Protein AF-W1XPR2-F1 (afdb_monomer_lite)

Radius of gyration: 13.99 Å; chains: 1; bounding box: 32×32×36 Å

InterPro domains:
  IPR005551 Apo-citrate lyase phosphoribosyl-dephospho-CoA transferase [PF03802] (4-126)
  IPR005551 Apo-citrate lyase phosphoribosyl-dephospho-CoA transferase [TIGR03124] (3-126)

Organism: NCBI:txid408170

Secondary structure (DSSP, 8-state):
-PPPHHHHHHHHHHHHHHHHHHHHH--S-EEEEEE---SS--SSHHHHHHHHHHHHHHHHHHHHHT-EEEEEEEEEETTEEEEEEEEES-HHHHHHHHHHHHHHSTTGGGEEEEEE-TTSPBPP--

Sequence (126 aa):
HAVSIPELLVSRDERQARQHAWLKRHPVPLVSFTVVAPGPIKDSEVTRRIFNHGVTALRALAAKQGWQIQEQAALVSASGPEGMLSIAAPARDLKLATIELEHNHPLGRLWDIDVLTPEGDILSRR

Foldseek 3Di:
DFFDPVQVVVQVVVVLVVLVVVLVVALAKKKKKAFQDPGRCQEDPVRVVLVVVVVVLLVVLCVVVVKDFPDKDWDQGSNGIIIMTRIHDDQVVSLVSLVVCLVPDPSSVRMDIWMAHSVGHTDDPD

Structure (mmCIF, N/CA/C/O backbone):
data_AF-W1XPR2-F1
#
_entry.id   AF-W1XPR2-F1
#
loop_
_atom_site.group_PDB
_atom_site.id
_atom_site.type_symbol
_atom_site.label_atom_id
_atom_site.label_alt_id
_atom_site.label_comp_id
_atom_site.label_asym_id
_atom_site.label_entity_id
_atom_site.label_seq_id
_atom_site.pdbx_PDB_ins_code
_atom_site.Cartn_x
_atom_site.Cartn_y
_atom_site.Cartn_z
_atom_site.occupancy
_atom_site.B_iso_or_equiv
_atom_site.auth_seq_id
_atom_site.auth_comp_id
_atom_site.auth_asym_id
_atom_site.auth_atom_id
_atom_site.pdbx_PDB_model_num
ATOM 1 N N . HIS A 1 1 ? 9.824 0.413 -19.770 1.00 75.38 1 HIS A N 1
ATOM 2 C CA . HIS A 1 1 ? 10.933 1.391 -19.799 1.00 75.38 1 HIS A CA 1
ATOM 3 C C . HIS A 1 1 ? 11.778 1.208 -18.543 1.00 75.38 1 HIS A C 1
ATOM 5 O O . HIS A 1 1 ? 11.231 0.772 -17.533 1.00 75.38 1 HIS A O 1
ATOM 11 N N . ALA A 1 2 ? 13.085 1.459 -18.623 1.00 83.06 2 ALA A N 1
ATOM 12 C CA . ALA A 1 2 ? 13.980 1.419 -17.471 1.00 83.06 2 ALA A CA 1
ATOM 13 C C . ALA A 1 2 ? 13.857 2.730 -16.689 1.00 83.06 2 ALA A C 1
ATOM 15 O O . ALA A 1 2 ? 14.157 3.782 -17.230 1.00 83.06 2 ALA A O 1
ATOM 16 N N . VAL A 1 3 ? 13.402 2.674 -15.442 1.00 84.38 3 VAL A N 1
ATOM 17 C CA . VAL A 1 3 ? 13.111 3.880 -14.659 1.00 84.38 3 VAL A CA 1
ATOM 18 C C . VAL A 1 3 ? 14.392 4.462 -14.067 1.00 84.38 3 VAL A C 1
ATOM 20 O O . VAL A 1 3 ? 15.193 3.742 -13.465 1.00 84.38 3 VAL A O 1
ATOM 23 N N . SER A 1 4 ? 14.576 5.769 -14.226 1.00 89.56 4 SER A N 1
ATOM 24 C CA . SER A 1 4 ? 15.695 6.517 -13.658 1.00 89.56 4 SER A CA 1
ATOM 25 C C . SER A 1 4 ? 15.482 6.845 -12.174 1.00 89.56 4 SER A C 1
ATOM 27 O O . SER A 1 4 ? 14.366 6.839 -11.653 1.00 89.56 4 SER A O 1
ATOM 29 N N . ILE A 1 5 ? 16.568 7.165 -11.464 1.00 89.50 5 ILE A N 1
ATOM 30 C CA . ILE A 1 5 ? 16.493 7.559 -10.048 1.00 89.50 5 ILE A CA 1
ATOM 31 C C . ILE A 1 5 ? 15.636 8.824 -9.834 1.00 89.50 5 ILE A C 1
ATOM 33 O O . ILE A 1 5 ? 14.800 8.795 -8.931 1.00 89.50 5 ILE A O 1
ATOM 37 N N . PRO A 1 6 ? 15.762 9.902 -10.639 1.00 92.69 6 PRO A N 1
ATOM 38 C CA . PRO A 1 6 ? 14.910 11.082 -10.483 1.00 92.69 6 PRO A CA 1
ATOM 39 C C . PRO A 1 6 ? 13.415 10.781 -10.635 1.00 92.69 6 PRO A C 1
ATOM 41 O O . PRO A 1 6 ? 12.618 11.254 -9.831 1.00 92.69 6 PRO A O 1
ATOM 44 N N . GLU A 1 7 ? 13.030 9.941 -11.603 1.00 89.75 7 GLU A N 1
ATOM 45 C CA . GLU A 1 7 ? 11.629 9.532 -11.786 1.00 89.75 7 GLU A CA 1
ATOM 46 C C . GLU A 1 7 ? 11.088 8.777 -10.561 1.00 89.75 7 GLU A C 1
ATOM 48 O O . GLU A 1 7 ? 9.944 8.984 -10.154 1.00 89.75 7 GLU A O 1
ATOM 53 N N . LEU A 1 8 ? 11.913 7.933 -9.929 1.00 90.38 8 LEU A N 1
ATOM 54 C CA . LEU A 1 8 ? 11.530 7.238 -8.697 1.00 90.38 8 LEU A CA 1
ATOM 55 C C . LEU A 1 8 ? 11.332 8.194 -7.518 1.00 90.38 8 LEU A C 1
ATOM 57 O O . LEU A 1 8 ? 10.443 7.955 -6.702 1.00 90.38 8 LEU A O 1
ATOM 61 N N . LEU A 1 9 ? 12.147 9.246 -7.407 1.00 92.38 9 LEU A N 1
ATOM 62 C CA . LEU A 1 9 ? 12.009 10.245 -6.344 1.00 92.38 9 LEU A CA 1
ATOM 63 C C . LEU A 1 9 ? 10.723 11.055 -6.522 1.00 92.38 9 LEU A C 1
ATOM 65 O O . LEU A 1 9 ? 9.914 11.098 -5.601 1.00 92.38 9 LEU A O 1
ATOM 69 N N . VAL A 1 10 ? 10.469 11.565 -7.732 1.00 94.25 10 VAL A N 1
ATOM 70 C CA . VAL A 1 10 ? 9.223 12.286 -8.048 1.00 94.25 10 VAL A CA 1
ATOM 71 C C . VAL A 1 10 ? 7.999 11.417 -7.753 1.00 94.25 10 VAL A C 1
ATOM 73 O O . VAL A 1 10 ? 7.071 11.852 -7.079 1.00 94.25 10 VAL A O 1
ATOM 76 N N . SER A 1 11 ? 8.019 10.149 -8.167 1.00 93.50 11 SER A N 1
ATOM 77 C CA . SER A 1 11 ? 6.921 9.215 -7.896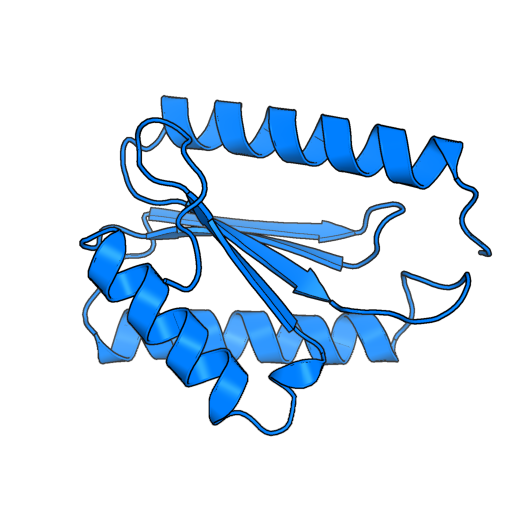 1.00 93.50 11 SER A CA 1
ATOM 78 C C . SER A 1 11 ? 6.662 8.992 -6.401 1.00 93.50 11 SER A C 1
ATOM 80 O O . SER A 1 11 ? 5.516 8.746 -6.015 1.00 93.50 11 SER A O 1
ATOM 82 N N . ARG A 1 12 ? 7.700 9.039 -5.557 1.00 94.06 12 ARG A N 1
ATOM 83 C CA . ARG A 1 12 ? 7.562 8.925 -4.097 1.00 94.06 12 ARG A CA 1
ATOM 84 C C . ARG A 1 12 ? 6.958 10.190 -3.499 1.00 94.06 12 ARG A C 1
ATOM 86 O O . ARG A 1 12 ? 6.039 10.070 -2.692 1.00 94.06 12 ARG A O 1
ATOM 93 N N . ASP A 1 13 ? 7.404 11.359 -3.943 1.00 96.12 13 ASP A N 1
ATOM 94 C CA . ASP A 1 13 ? 6.876 12.650 -3.490 1.00 96.12 13 ASP A CA 1
ATOM 95 C C . ASP A 1 13 ? 5.393 12.797 -3.860 1.00 96.12 13 ASP A C 1
ATOM 97 O O . ASP A 1 13 ? 4.560 13.169 -3.031 1.00 96.12 13 ASP A O 1
ATOM 101 N N . GLU A 1 14 ? 5.021 12.410 -5.083 1.00 96.56 14 GLU A N 1
ATOM 102 C CA . GLU A 1 14 ? 3.624 12.388 -5.514 1.00 96.56 14 GLU A CA 1
ATOM 103 C C . GLU A 1 14 ? 2.779 11.412 -4.685 1.00 96.56 14 GLU A C 1
ATOM 105 O O . GLU A 1 14 ? 1.634 11.718 -4.341 1.00 96.56 14 GLU A O 1
ATOM 110 N N . ARG A 1 15 ? 3.323 10.233 -4.343 1.00 96.62 15 ARG A N 1
ATOM 111 C CA . ARG A 1 15 ? 2.639 9.283 -3.456 1.00 96.62 15 ARG A CA 1
ATOM 112 C C . ARG A 1 15 ? 2.432 9.885 -2.071 1.00 96.62 15 ARG A C 1
ATOM 114 O O . ARG A 1 15 ? 1.316 9.818 -1.562 1.00 96.62 15 ARG A O 1
ATOM 121 N N . GLN A 1 16 ? 3.451 10.518 -1.497 1.00 96.31 16 GLN A N 1
ATOM 122 C CA . GLN A 1 16 ? 3.336 11.201 -0.212 1.00 96.31 16 GLN A CA 1
ATOM 123 C C . GLN A 1 16 ? 2.264 12.301 -0.259 1.00 96.31 16 GLN A C 1
ATOM 125 O O . GLN A 1 16 ? 1.424 12.381 0.638 1.00 96.31 16 GLN A O 1
ATOM 130 N N . ALA A 1 17 ? 2.229 13.116 -1.316 1.00 96.88 17 ALA A N 1
ATOM 131 C CA . ALA A 1 17 ? 1.212 14.154 -1.484 1.00 96.88 17 ALA A CA 1
ATOM 132 C C . ALA A 1 17 ? -0.211 13.568 -1.555 1.00 96.88 17 ALA A C 1
ATOM 134 O O . ALA A 1 17 ? -1.130 14.077 -0.906 1.00 96.88 17 ALA A O 1
ATOM 135 N N . ARG A 1 18 ? -0.392 12.459 -2.286 1.00 96.94 18 ARG A N 1
ATOM 136 C CA . ARG A 1 18 ? -1.671 11.733 -2.348 1.00 96.94 18 ARG A CA 1
ATOM 137 C C . ARG A 1 18 ? -2.088 11.182 -0.984 1.00 96.94 18 ARG A C 1
ATOM 139 O O . ARG A 1 18 ? -3.248 11.350 -0.611 1.00 96.94 18 ARG A O 1
ATOM 146 N N . GLN A 1 19 ? -1.162 10.585 -0.232 1.00 97.50 19 GLN A N 1
ATOM 147 C CA . GLN A 1 19 ? -1.424 10.084 1.123 1.00 97.50 19 GLN A CA 1
ATOM 148 C C . GLN A 1 19 ? -1.927 11.209 2.041 1.00 97.50 19 GLN A C 1
ATOM 150 O O . GLN A 1 19 ? -2.969 11.065 2.676 1.00 97.50 19 GLN A O 1
ATOM 155 N N . HIS A 1 20 ? -1.263 12.371 2.034 1.00 96.88 20 HIS A N 1
ATOM 156 C CA . HIS A 1 20 ? -1.686 13.536 2.823 1.00 96.88 20 HIS A CA 1
ATOM 157 C C . HIS A 1 20 ? -3.078 14.041 2.424 1.00 96.88 20 HIS A C 1
ATOM 159 O O . HIS A 1 20 ? -3.886 14.386 3.285 1.00 96.88 20 HIS A O 1
ATOM 165 N N . ALA A 1 21 ? -3.380 14.089 1.123 1.00 97.44 21 ALA A N 1
ATOM 166 C CA . ALA A 1 21 ? -4.699 14.498 0.646 1.00 97.44 21 ALA A CA 1
ATOM 167 C C . ALA A 1 21 ? -5.804 13.530 1.105 1.00 97.44 21 ALA A C 1
ATOM 169 O O . ALA A 1 21 ? -6.903 13.961 1.455 1.00 97.44 21 ALA A O 1
ATOM 170 N N . TRP A 1 22 ? -5.514 12.229 1.130 1.00 97.94 22 TRP A N 1
ATOM 171 C CA . TRP A 1 22 ? -6.455 11.206 1.580 1.00 97.94 22 TRP A CA 1
ATOM 172 C C . TRP A 1 22 ? -6.697 11.261 3.083 1.00 97.94 22 TRP A C 1
ATOM 174 O O . TRP A 1 22 ? -7.855 11.268 3.482 1.00 97.94 22 TRP A O 1
ATOM 184 N N . LEU A 1 23 ? -5.645 11.395 3.891 1.00 97.06 23 LEU A N 1
ATOM 185 C CA . LEU A 1 23 ? -5.754 11.508 5.350 1.00 97.06 23 LEU A CA 1
ATOM 186 C C . LEU A 1 23 ? -6.546 12.750 5.788 1.00 97.06 23 LEU A C 1
ATOM 188 O O . LEU A 1 23 ? -7.332 12.689 6.727 1.00 97.06 23 LEU A O 1
ATOM 192 N N . LYS A 1 24 ? -6.417 13.873 5.065 1.00 96.12 24 LYS A N 1
ATOM 193 C CA . LYS A 1 24 ? -7.242 15.071 5.317 1.00 96.12 24 LYS A CA 1
ATOM 194 C C . LYS A 1 24 ? -8.724 14.857 5.015 1.00 96.12 24 LYS A C 1
ATOM 196 O O . LYS A 1 24 ? -9.574 15.484 5.639 1.00 96.12 24 LYS A O 1
ATOM 201 N N . ARG A 1 25 ? -9.029 14.033 4.013 1.00 96.44 25 ARG A N 1
ATOM 202 C CA . ARG A 1 25 ? -10.397 13.769 3.553 1.00 96.44 25 ARG A CA 1
ATOM 203 C C . ARG A 1 25 ? -11.078 12.669 4.366 1.00 96.44 25 ARG A C 1
ATOM 205 O O . ARG A 1 25 ? -12.280 12.752 4.588 1.00 96.44 25 ARG A O 1
ATOM 212 N N . HIS A 1 26 ? -10.304 11.682 4.812 1.00 94.75 26 HIS A N 1
ATOM 213 C CA . HIS A 1 26 ? -10.749 10.523 5.578 1.00 94.75 26 HIS A CA 1
ATOM 214 C C . HIS A 1 26 ? -9.873 10.373 6.826 1.00 94.75 26 HIS A C 1
ATOM 216 O O . HIS A 1 26 ? -8.749 9.883 6.703 1.00 94.75 26 HIS A O 1
ATOM 222 N N . PRO A 1 27 ? -10.357 10.750 8.024 1.00 93.25 27 PRO A N 1
ATOM 223 C CA . PRO A 1 27 ? -9.595 10.654 9.270 1.00 93.25 27 PRO A CA 1
ATOM 224 C C . PRO A 1 27 ? -9.577 9.210 9.808 1.00 93.25 27 PRO A C 1
ATOM 226 O O . PRO A 1 27 ? -9.963 8.935 10.942 1.00 93.25 27 PRO A O 1
ATOM 229 N N . VAL A 1 28 ? -9.168 8.265 8.963 1.00 97.94 28 VAL A N 1
ATOM 230 C CA . VAL A 1 28 ? -8.991 6.841 9.272 1.00 97.94 28 VAL A CA 1
ATOM 231 C C . VAL A 1 28 ? -7.618 6.385 8.780 1.00 97.94 28 VAL A C 1
ATOM 233 O O . VAL A 1 28 ? -7.027 7.053 7.928 1.00 97.94 28 VAL A O 1
ATOM 236 N N . PRO A 1 29 ? -7.097 5.248 9.270 1.00 98.31 29 PRO A N 1
ATOM 237 C CA . PRO A 1 29 ? -5.832 4.720 8.788 1.00 98.31 29 PRO A CA 1
ATOM 238 C C . PRO A 1 29 ? -5.804 4.513 7.273 1.00 98.31 29 PRO A C 1
ATOM 240 O O . PRO A 1 29 ? -6.792 4.103 6.650 1.00 98.31 29 PRO A O 1
ATOM 243 N N . LEU A 1 30 ? -4.633 4.759 6.696 1.00 98.62 30 LEU A N 1
ATOM 244 C CA . LEU A 1 30 ? -4.388 4.628 5.268 1.00 98.62 30 LEU A CA 1
ATOM 245 C C . LEU A 1 30 ? -3.415 3.481 5.015 1.00 98.62 30 LEU A C 1
ATOM 247 O O . LEU A 1 30 ? -2.272 3.518 5.465 1.00 98.62 30 LEU A O 1
ATOM 251 N N . VAL A 1 31 ? -3.846 2.484 4.249 1.00 98.62 31 VAL A N 1
ATOM 252 C CA . VAL A 1 31 ? -2.943 1.482 3.679 1.00 98.62 31 VAL A CA 1
ATOM 253 C C . VAL A 1 31 ? -2.316 2.059 2.418 1.00 98.62 31 VAL A C 1
ATOM 255 O O . VAL A 1 31 ? -3.039 2.485 1.518 1.00 98.62 31 VAL A O 1
ATOM 258 N N . SER A 1 32 ? -0.990 2.033 2.334 1.00 98.06 32 SER A N 1
ATOM 259 C CA . SER A 1 32 ? -0.209 2.324 1.133 1.00 98.06 32 SER A CA 1
ATOM 260 C C . SER A 1 32 ? 0.448 1.034 0.660 1.00 98.06 32 SER A C 1
ATOM 262 O O . SER A 1 32 ? 1.204 0.412 1.400 1.00 98.06 32 SER A O 1
ATOM 264 N N . PHE A 1 33 ? 0.148 0.622 -0.567 1.00 98.12 33 PHE A N 1
ATOM 265 C CA . PHE A 1 33 ? 0.533 -0.679 -1.098 1.00 98.12 33 PHE A CA 1
ATOM 266 C C . PHE A 1 33 ? 1.322 -0.539 -2.400 1.00 98.12 33 PHE A C 1
ATOM 268 O O . PHE A 1 33 ? 0.850 0.081 -3.357 1.00 98.12 33 PHE A O 1
ATOM 275 N N . THR A 1 34 ? 2.504 -1.153 -2.454 1.00 96.75 34 THR A N 1
ATOM 276 C CA . THR A 1 34 ? 3.320 -1.250 -3.672 1.00 96.75 34 THR A CA 1
ATOM 277 C C . THR A 1 34 ? 3.879 -2.660 -3.875 1.00 96.75 34 THR A C 1
ATOM 279 O O . THR A 1 34 ? 3.810 -3.515 -2.990 1.00 96.75 34 THR A O 1
ATOM 282 N N . VAL A 1 35 ? 4.407 -2.925 -5.074 1.00 96.62 35 VAL A N 1
ATOM 283 C CA . VAL A 1 35 ? 5.062 -4.198 -5.409 1.00 96.62 35 VAL A CA 1
ATOM 284 C C . VAL A 1 35 ? 6.575 -4.034 -5.391 1.00 96.62 35 VAL A C 1
ATOM 286 O O . VAL A 1 35 ? 7.132 -3.169 -6.069 1.00 96.62 35 VAL A O 1
ATOM 289 N N . VAL A 1 36 ? 7.256 -4.932 -4.683 1.00 93.56 36 VAL A N 1
ATOM 290 C CA . VAL A 1 36 ? 8.714 -5.040 -4.710 1.00 93.56 36 VAL A CA 1
ATOM 291 C C . VAL A 1 36 ? 9.140 -5.603 -6.067 1.00 93.56 36 VAL A C 1
ATOM 293 O O . VAL A 1 36 ? 9.045 -6.802 -6.328 1.00 93.56 36 VAL A O 1
ATOM 296 N N . ALA A 1 37 ? 9.620 -4.723 -6.945 1.00 89.19 37 ALA A N 1
ATOM 297 C CA . ALA A 1 37 ? 10.117 -5.072 -8.272 1.00 89.19 37 ALA A CA 1
ATOM 298 C C . ALA A 1 37 ? 11.640 -4.838 -8.361 1.00 89.19 37 ALA A C 1
ATOM 300 O O . ALA A 1 37 ? 12.077 -3.676 -8.418 1.00 89.19 37 ALA A O 1
ATOM 301 N N . PRO A 1 38 ? 12.472 -5.901 -8.358 1.00 80.94 38 PRO A N 1
ATOM 302 C CA . PRO A 1 38 ? 13.911 -5.769 -8.557 1.00 80.94 38 PRO A CA 1
ATOM 303 C C . PRO A 1 38 ? 14.233 -5.359 -10.001 1.00 80.94 38 PRO A C 1
ATOM 305 O O . PRO A 1 38 ? 13.529 -5.710 -10.945 1.00 80.94 38 PRO A O 1
ATOM 308 N N . GLY A 1 39 ? 15.328 -4.619 -10.177 1.00 84.38 39 GLY A N 1
ATOM 309 C CA . GLY A 1 39 ? 15.760 -4.137 -11.490 1.00 84.38 39 GLY A CA 1
ATOM 310 C C . GLY A 1 39 ? 15.034 -2.869 -11.967 1.00 84.38 39 GLY A C 1
ATOM 311 O O . GLY A 1 39 ? 14.273 -2.255 -11.212 1.00 84.38 39 GLY A O 1
ATOM 312 N N . PRO A 1 40 ? 15.309 -2.424 -13.204 1.00 85.06 40 PRO A N 1
ATOM 313 C CA . PRO A 1 40 ? 14.883 -1.111 -13.690 1.00 85.06 40 PRO A CA 1
ATOM 314 C C . PRO A 1 40 ? 13.442 -1.077 -14.221 1.00 85.06 40 PRO A C 1
ATOM 316 O O . PRO A 1 40 ? 12.900 0.003 -14.437 1.00 85.06 40 PRO A O 1
ATOM 319 N N . ILE A 1 41 ? 12.810 -2.233 -14.443 1.00 88.62 41 ILE A N 1
ATOM 320 C CA . ILE A 1 41 ? 11.439 -2.327 -14.959 1.00 88.62 41 ILE A CA 1
ATOM 321 C C . ILE A 1 41 ? 10.481 -2.469 -13.775 1.00 88.62 41 ILE A C 1
ATOM 323 O O . ILE A 1 41 ? 10.409 -3.528 -13.156 1.00 88.62 41 ILE A O 1
ATOM 327 N N . LYS A 1 42 ? 9.758 -1.393 -13.448 1.00 89.62 42 LYS A N 1
ATOM 328 C CA . LYS A 1 42 ? 8.808 -1.365 -12.320 1.00 89.62 42 LYS A CA 1
ATOM 329 C C . LYS A 1 42 ? 7.385 -1.739 -12.721 1.00 89.62 42 LYS A C 1
ATOM 331 O O . LYS A 1 42 ? 6.668 -2.411 -11.980 1.00 89.62 42 LYS A O 1
ATOM 336 N N . ASP A 1 43 ? 7.000 -1.356 -13.931 1.00 93.06 43 ASP A N 1
ATOM 337 C CA . ASP A 1 43 ? 5.706 -1.678 -14.512 1.00 93.06 43 ASP A CA 1
ATOM 338 C C . ASP A 1 43 ? 5.851 -2.722 -15.624 1.00 93.06 43 ASP A C 1
ATOM 340 O O . ASP A 1 43 ? 6.570 -2.534 -16.607 1.00 93.06 43 ASP A O 1
ATOM 344 N N . SER A 1 44 ? 5.188 -3.854 -15.426 1.00 93.75 44 SER A N 1
ATOM 345 C CA . SER A 1 44 ? 5.171 -5.011 -16.311 1.00 93.75 44 SER A CA 1
ATOM 346 C C . SER A 1 44 ? 3.880 -5.790 -16.079 1.00 93.75 44 SER A C 1
ATOM 348 O O . SER A 1 44 ? 3.209 -5.619 -15.060 1.00 93.75 44 SER A O 1
ATOM 350 N N . GLU A 1 45 ? 3.549 -6.713 -16.977 1.00 94.38 45 GLU A N 1
ATOM 351 C CA . GLU A 1 45 ? 2.398 -7.591 -16.764 1.00 94.38 45 GLU A CA 1
ATOM 352 C C . GLU A 1 45 ? 2.514 -8.388 -15.452 1.00 94.38 45 GLU A C 1
ATOM 354 O O . GLU A 1 45 ? 1.536 -8.536 -14.720 1.00 94.38 45 GLU A O 1
ATOM 359 N N . VAL A 1 46 ? 3.723 -8.840 -15.106 1.00 94.50 46 VAL A N 1
ATOM 360 C CA . VAL A 1 46 ? 3.984 -9.598 -13.877 1.00 94.50 46 VAL A CA 1
ATOM 361 C C . VAL A 1 46 ? 3.759 -8.734 -12.636 1.00 94.50 46 VAL A C 1
ATOM 363 O O . VAL A 1 46 ? 3.026 -9.148 -11.738 1.00 94.50 46 VAL A O 1
ATOM 366 N N . THR A 1 47 ? 4.321 -7.522 -12.586 1.00 95.81 47 THR A N 1
ATOM 367 C CA . THR A 1 47 ? 4.150 -6.632 -11.423 1.00 95.81 47 THR A CA 1
ATOM 368 C C . THR A 1 47 ? 2.698 -6.186 -11.262 1.00 95.81 47 THR A C 1
ATOM 370 O O . THR A 1 47 ? 2.190 -6.183 -10.142 1.00 95.81 47 THR A O 1
ATOM 373 N N . ARG A 1 48 ? 1.971 -5.937 -12.361 1.00 96.44 48 ARG A N 1
ATOM 374 C CA . ARG A 1 48 ? 0.520 -5.674 -12.331 1.00 96.44 48 ARG A CA 1
ATOM 375 C C . ARG A 1 48 ? -0.284 -6.871 -11.817 1.00 96.44 48 ARG A C 1
ATOM 377 O O . ARG A 1 48 ? -1.198 -6.693 -11.015 1.00 96.44 48 ARG A O 1
ATOM 384 N N . ARG A 1 49 ? 0.055 -8.099 -12.227 1.00 96.88 49 ARG A N 1
ATOM 385 C CA . ARG A 1 49 ? -0.591 -9.321 -11.711 1.00 96.88 49 ARG A CA 1
ATOM 386 C C . ARG A 1 49 ? -0.342 -9.488 -10.211 1.00 96.88 49 ARG A C 1
ATOM 388 O O . ARG A 1 49 ? -1.298 -9.747 -9.483 1.00 96.88 49 ARG A O 1
ATOM 395 N N . ILE A 1 50 ? 0.894 -9.307 -9.742 1.00 97.38 50 ILE A N 1
ATOM 396 C CA . ILE A 1 50 ? 1.241 -9.370 -8.309 1.00 97.38 50 ILE A CA 1
ATOM 397 C C . ILE A 1 50 ? 0.456 -8.319 -7.516 1.00 97.38 50 ILE A C 1
ATOM 399 O O . ILE A 1 50 ? -0.106 -8.634 -6.465 1.00 97.38 50 ILE A O 1
ATOM 403 N N . PHE A 1 51 ? 0.373 -7.095 -8.039 1.00 98.19 51 PHE A N 1
ATOM 404 C CA . PHE A 1 51 ? -0.393 -6.010 -7.436 1.00 98.19 51 PHE A CA 1
ATOM 405 C C . PHE A 1 51 ? -1.883 -6.352 -7.317 1.00 98.19 51 PHE A C 1
ATOM 407 O O . PHE A 1 51 ? -2.463 -6.245 -6.241 1.00 98.19 51 PHE A O 1
ATOM 414 N N . ASN A 1 52 ? -2.505 -6.841 -8.391 1.00 97.94 52 ASN A N 1
ATOM 415 C CA . ASN A 1 52 ? -3.931 -7.179 -8.384 1.00 97.94 52 ASN A CA 1
ATOM 416 C C . ASN A 1 52 ? -4.276 -8.275 -7.359 1.00 97.94 52 ASN A C 1
ATOM 418 O O . ASN A 1 52 ? -5.338 -8.222 -6.729 1.00 97.94 52 ASN A O 1
ATOM 422 N N . HIS A 1 53 ? -3.372 -9.237 -7.140 1.00 98.12 53 HIS A N 1
ATOM 423 C CA . HIS A 1 53 ? -3.528 -10.218 -6.062 1.00 98.12 53 HIS A CA 1
ATOM 424 C C . HIS A 1 53 ? -3.453 -9.557 -4.681 1.00 98.12 53 HIS A C 1
ATOM 426 O O . HIS A 1 53 ? -4.274 -9.873 -3.823 1.00 98.12 53 HIS A O 1
ATOM 432 N N . GLY A 1 54 ? -2.538 -8.605 -4.477 1.00 98.25 54 GLY A N 1
ATOM 433 C CA . GLY A 1 54 ? -2.433 -7.859 -3.220 1.00 98.25 54 GLY A CA 1
ATOM 434 C C . GLY A 1 54 ? -3.673 -7.017 -2.919 1.00 98.25 54 GLY A C 1
ATOM 435 O O . GLY A 1 54 ? -4.198 -7.079 -1.811 1.00 98.25 54 GLY A O 1
ATOM 436 N N . VAL A 1 55 ? -4.230 -6.320 -3.917 1.00 98.31 55 VAL A N 1
ATOM 437 C CA . VAL A 1 55 ? -5.500 -5.580 -3.761 1.00 98.31 55 VAL A CA 1
ATOM 438 C C . VAL A 1 55 ? -6.643 -6.520 -3.375 1.00 98.31 55 VAL A C 1
ATOM 440 O O . VAL A 1 55 ? -7.428 -6.210 -2.479 1.00 98.31 55 VAL A O 1
ATOM 443 N N . THR A 1 56 ? -6.734 -7.682 -4.025 1.00 98.38 56 THR A N 1
ATOM 444 C CA . THR A 1 56 ? -7.756 -8.691 -3.708 1.00 98.38 56 THR A CA 1
ATOM 445 C C . THR A 1 56 ? -7.600 -9.202 -2.276 1.00 98.38 56 THR A C 1
ATOM 447 O O . THR A 1 56 ? -8.582 -9.281 -1.539 1.00 98.38 56 THR A O 1
ATOM 450 N N . ALA A 1 57 ? -6.366 -9.481 -1.855 1.00 98.50 57 ALA A N 1
ATOM 451 C CA . ALA A 1 57 ? -6.061 -9.954 -0.514 1.00 98.50 57 ALA A CA 1
ATOM 452 C C . ALA A 1 57 ? -6.353 -8.899 0.569 1.00 98.50 57 ALA A C 1
ATOM 454 O O . ALA A 1 57 ? -6.952 -9.231 1.588 1.00 98.50 57 ALA A O 1
ATOM 455 N N . LEU A 1 58 ? -6.022 -7.625 0.331 1.00 98.69 58 LEU A N 1
ATOM 456 C CA . LEU A 1 58 ? -6.337 -6.512 1.236 1.00 98.69 58 LEU A CA 1
ATOM 457 C C . LEU A 1 58 ? -7.848 -6.300 1.393 1.00 98.69 58 LEU A C 1
ATOM 459 O O . LEU A 1 58 ? -8.335 -6.092 2.504 1.00 98.69 58 LEU A O 1
ATOM 463 N N . ARG A 1 59 ? -8.614 -6.410 0.300 1.00 98.62 59 ARG A N 1
ATOM 464 C CA . ARG A 1 59 ? -10.084 -6.353 0.356 1.00 98.62 59 ARG A CA 1
ATOM 465 C C . ARG A 1 59 ? -10.669 -7.519 1.145 1.00 98.62 59 ARG A C 1
ATOM 467 O O . ARG A 1 59 ? -11.553 -7.308 1.971 1.00 98.62 59 ARG A O 1
ATOM 474 N N . ALA A 1 60 ? -10.169 -8.732 0.912 1.00 98.44 60 ALA A N 1
ATOM 475 C CA . ALA A 1 60 ? -10.594 -9.916 1.651 1.00 98.44 60 ALA A CA 1
ATOM 476 C C . ALA A 1 60 ? -10.247 -9.808 3.144 1.00 98.44 60 ALA A C 1
ATOM 478 O O . ALA A 1 60 ? -11.057 -10.187 3.986 1.00 98.44 60 ALA A O 1
ATOM 479 N N . LEU A 1 61 ? -9.079 -9.246 3.474 1.00 98.44 61 LEU A N 1
ATOM 480 C CA . LEU A 1 61 ? -8.659 -8.977 4.846 1.00 98.44 61 LEU A CA 1
ATOM 481 C C . LEU A 1 61 ? -9.628 -8.020 5.549 1.00 98.44 61 LEU A C 1
ATOM 483 O O . LEU A 1 61 ? -10.133 -8.351 6.619 1.00 98.44 61 LEU A O 1
ATOM 487 N N . ALA A 1 62 ? -9.930 -6.874 4.929 1.00 98.50 62 ALA A N 1
ATOM 488 C CA . ALA A 1 62 ? -10.877 -5.906 5.477 1.00 98.50 62 ALA A CA 1
ATOM 489 C C . ALA A 1 62 ? -12.270 -6.527 5.669 1.00 98.50 62 ALA A C 1
ATOM 491 O O . ALA A 1 62 ? -12.849 -6.415 6.746 1.00 98.50 62 ALA A O 1
ATOM 492 N N . ALA A 1 63 ? -12.766 -7.264 4.668 1.00 98.50 63 ALA A N 1
ATOM 493 C CA . ALA A 1 63 ? -14.055 -7.948 4.747 1.00 98.50 63 ALA A CA 1
ATOM 494 C C . ALA A 1 63 ? -14.098 -8.994 5.875 1.00 98.50 63 ALA A C 1
ATOM 496 O O . ALA A 1 63 ? -15.062 -9.029 6.636 1.00 98.50 63 ALA A O 1
ATOM 497 N N . LYS A 1 64 ? -13.045 -9.810 6.025 1.00 98.25 64 LYS A N 1
ATOM 498 C CA . LYS A 1 64 ? -12.931 -10.822 7.090 1.00 98.25 64 LYS A CA 1
ATOM 499 C C . LYS A 1 64 ? -12.976 -10.198 8.487 1.00 98.25 64 LYS A C 1
ATOM 501 O O . LYS A 1 64 ? -13.544 -10.798 9.392 1.00 98.25 64 LYS A O 1
ATOM 506 N N . GLN A 1 65 ? -12.377 -9.020 8.654 1.00 98.12 65 GLN A N 1
ATOM 507 C CA . GLN A 1 65 ? -12.345 -8.296 9.929 1.00 98.12 65 GLN A CA 1
ATOM 508 C C . GLN A 1 65 ? -13.578 -7.402 10.154 1.00 98.12 65 GLN A C 1
ATOM 510 O O . GLN A 1 65 ? -13.713 -6.800 11.216 1.00 98.12 65 GLN A O 1
ATOM 515 N N . GLY A 1 66 ? -14.474 -7.285 9.167 1.00 98.38 66 GLY A N 1
ATOM 516 C CA . GLY A 1 66 ? -15.615 -6.368 9.223 1.00 98.38 66 GLY A CA 1
ATOM 517 C C . GLY A 1 66 ? -15.229 -4.888 9.121 1.00 98.38 66 GLY A C 1
ATOM 518 O O . GLY A 1 66 ? -16.009 -4.022 9.512 1.00 98.38 66 GLY A O 1
ATOM 519 N N . TRP A 1 67 ? -14.036 -4.576 8.611 1.00 98.62 67 TRP A N 1
ATOM 520 C CA . TRP A 1 67 ? -13.568 -3.203 8.442 1.00 98.62 67 TRP A CA 1
ATOM 521 C C . TRP A 1 67 ? -14.104 -2.587 7.152 1.00 98.62 67 TRP A C 1
ATOM 523 O O . TRP A 1 67 ? -14.015 -3.173 6.070 1.00 98.62 67 TRP A O 1
ATOM 533 N N . GLN A 1 68 ? -14.622 -1.365 7.253 1.00 98.38 68 GLN A N 1
ATOM 534 C CA . GLN A 1 68 ? -15.155 -0.645 6.103 1.00 98.38 68 GLN A CA 1
ATOM 535 C C . GLN A 1 68 ? -14.032 0.054 5.332 1.00 98.38 68 GLN A C 1
ATOM 537 O O . GLN A 1 68 ? -13.318 0.896 5.876 1.00 98.38 68 GLN A O 1
ATOM 542 N N . ILE A 1 69 ? -13.925 -0.231 4.034 1.00 98.50 69 ILE A N 1
ATOM 543 C CA . ILE A 1 69 ? -13.096 0.548 3.109 1.00 98.50 69 ILE A CA 1
ATOM 544 C C . ILE A 1 69 ? -13.894 1.797 2.716 1.00 98.50 69 ILE A C 1
ATOM 546 O O . ILE A 1 69 ? -14.902 1.693 2.019 1.00 98.50 69 ILE A O 1
ATOM 550 N N . GLN A 1 70 ? -13.467 2.969 3.185 1.00 98.06 70 GLN A N 1
ATOM 551 C CA . GLN A 1 70 ? -14.100 4.254 2.865 1.00 98.06 70 GLN A CA 1
ATOM 552 C C . GLN A 1 70 ? -13.737 4.720 1.457 1.00 98.06 70 GLN A C 1
ATOM 554 O O . GLN A 1 70 ? -14.570 5.272 0.742 1.00 98.06 70 GLN A O 1
ATOM 559 N N . GLU A 1 71 ? -12.500 4.452 1.045 1.00 98.25 71 GLU A N 1
ATOM 560 C CA . GLU A 1 71 ? -12.035 4.724 -0.305 1.00 98.25 71 GLU A CA 1
ATOM 561 C C . GLU A 1 71 ? -10.890 3.799 -0.687 1.00 98.25 71 GLU A C 1
ATOM 563 O O . GLU A 1 71 ? -10.117 3.351 0.160 1.00 98.25 71 GLU A O 1
ATOM 568 N N . GLN A 1 72 ? -10.770 3.534 -1.984 1.00 98.06 72 GLN A N 1
ATOM 569 C CA . GLN A 1 72 ? -9.647 2.817 -2.561 1.00 98.06 72 GLN A CA 1
ATOM 570 C C . GLN A 1 72 ? -9.347 3.323 -3.968 1.00 98.06 72 GLN A C 1
ATOM 572 O O . GLN A 1 72 ? -10.256 3.661 -4.727 1.00 98.06 72 GLN A O 1
ATOM 577 N N . ALA A 1 73 ? -8.070 3.342 -4.323 1.00 98.00 73 ALA A N 1
ATOM 578 C CA . ALA A 1 73 ? -7.613 3.721 -5.648 1.00 98.00 73 ALA A CA 1
ATOM 579 C C . ALA A 1 73 ? -6.335 2.963 -5.986 1.00 98.00 73 ALA A C 1
ATOM 581 O O . ALA A 1 73 ? -5.567 2.582 -5.102 1.00 98.00 73 ALA A O 1
ATOM 582 N N . ALA A 1 74 ? -6.119 2.769 -7.281 1.00 97.06 74 ALA A N 1
ATOM 583 C CA . ALA A 1 74 ? -4.893 2.215 -7.820 1.00 97.06 74 ALA A CA 1
ATOM 584 C C . ALA A 1 74 ? -4.452 3.040 -9.025 1.00 97.06 74 ALA A C 1
ATOM 586 O O . ALA A 1 74 ? -5.285 3.562 -9.769 1.00 97.06 74 ALA A O 1
ATOM 587 N N . LEU A 1 75 ? -3.145 3.139 -9.217 1.00 95.75 75 LEU A N 1
ATOM 588 C CA . LEU A 1 75 ? -2.538 3.790 -10.369 1.00 95.75 75 LEU A CA 1
ATOM 589 C C . LEU A 1 75 ? -1.228 3.100 -10.730 1.00 95.75 75 LEU A C 1
ATOM 591 O O . LEU A 1 75 ? -0.686 2.312 -9.959 1.00 95.75 75 LEU A O 1
ATOM 595 N N . VAL A 1 76 ? -0.715 3.421 -11.910 1.00 94.31 76 VAL A N 1
ATOM 596 C CA . VAL A 1 76 ? 0.635 3.045 -12.320 1.00 94.31 76 VAL A CA 1
ATOM 597 C C . VAL A 1 76 ? 1.492 4.301 -12.305 1.00 94.31 76 VAL A C 1
ATOM 599 O O . VAL A 1 76 ? 1.109 5.314 -12.885 1.00 94.31 76 VAL A O 1
ATOM 602 N N . SER A 1 77 ? 2.640 4.225 -11.645 1.00 92.62 77 SER A N 1
ATOM 603 C CA . SER A 1 77 ? 3.630 5.295 -11.574 1.00 92.62 77 SER A CA 1
ATOM 604 C C . SER A 1 77 ? 4.992 4.813 -12.082 1.00 92.62 77 SER A C 1
ATOM 606 O O . SER A 1 77 ? 5.169 3.650 -12.462 1.00 92.62 77 SER A O 1
ATOM 608 N N . ALA A 1 78 ? 5.996 5.689 -12.013 1.00 91.88 78 ALA A N 1
ATOM 609 C CA . ALA A 1 78 ? 7.381 5.300 -12.243 1.00 91.88 78 ALA A CA 1
ATOM 610 C C . ALA A 1 78 ? 7.883 4.254 -11.228 1.00 91.88 78 ALA A C 1
ATOM 612 O O . ALA A 1 78 ? 8.766 3.464 -11.552 1.00 91.88 78 ALA A O 1
ATOM 613 N N . SER A 1 79 ? 7.317 4.186 -10.016 1.00 90.56 79 SER A N 1
ATOM 614 C CA . SER A 1 79 ? 7.679 3.156 -9.034 1.00 90.56 79 SER A CA 1
ATOM 615 C C . SER A 1 79 ? 6.941 1.822 -9.223 1.00 90.56 79 SER A C 1
ATOM 617 O O . SER A 1 79 ? 7.255 0.848 -8.539 1.00 90.56 79 SER A O 1
ATOM 619 N N . GLY A 1 80 ? 6.061 1.737 -10.228 1.00 94.50 80 GLY A N 1
ATOM 620 C CA . GLY A 1 80 ? 5.276 0.553 -10.568 1.00 94.50 80 GLY A CA 1
ATOM 621 C C . GLY A 1 80 ? 3.795 0.734 -10.226 1.00 94.50 80 GLY A C 1
ATOM 622 O O . GLY A 1 80 ? 3.328 1.862 -10.069 1.00 94.50 80 GLY A O 1
ATOM 623 N N . PRO A 1 81 ? 3.017 -0.357 -10.156 1.00 96.56 81 PRO A N 1
ATOM 624 C CA . PRO A 1 81 ? 1.641 -0.286 -9.689 1.00 96.56 81 PRO A CA 1
ATOM 625 C C . PRO A 1 81 ? 1.590 0.038 -8.188 1.00 96.56 81 PRO A C 1
ATOM 627 O O . PRO A 1 81 ? 2.284 -0.577 -7.375 1.00 96.56 81 PRO A O 1
ATOM 630 N N . GLU A 1 82 ? 0.742 0.999 -7.833 1.00 96.31 82 GLU A N 1
ATOM 631 C CA . GLU A 1 82 ? 0.553 1.498 -6.473 1.00 96.31 82 GLU A CA 1
ATOM 632 C C . GLU A 1 82 ? -0.932 1.537 -6.121 1.00 96.31 82 GLU A C 1
ATOM 634 O O . GLU A 1 82 ? -1.784 1.803 -6.973 1.00 96.31 82 GLU A O 1
ATOM 639 N N . GLY A 1 83 ? -1.240 1.310 -4.847 1.00 97.44 83 GLY A N 1
ATOM 640 C CA . GLY A 1 83 ? -2.597 1.296 -4.325 1.00 97.44 83 GLY A CA 1
ATOM 641 C C . GLY A 1 83 ? -2.696 1.991 -2.980 1.00 97.44 83 GLY A C 1
ATOM 642 O O . GLY A 1 83 ? -1.758 1.975 -2.185 1.00 97.44 83 GLY A O 1
ATOM 643 N N . MET A 1 84 ? -3.856 2.585 -2.722 1.00 98.31 84 MET A N 1
ATOM 644 C CA . MET A 1 84 ? -4.195 3.158 -1.426 1.00 98.31 84 MET A CA 1
ATOM 645 C C . MET A 1 84 ? -5.597 2.741 -1.008 1.00 98.31 84 MET A C 1
ATOM 647 O O . MET A 1 84 ? -6.491 2.659 -1.854 1.00 98.31 84 MET A O 1
ATOM 651 N N . LEU A 1 85 ? -5.778 2.475 0.286 1.00 98.75 85 LEU A N 1
ATOM 652 C CA . LEU A 1 85 ? -7.073 2.150 0.879 1.00 98.75 85 LEU A CA 1
ATOM 653 C C . LEU A 1 85 ? -7.234 2.886 2.213 1.00 98.75 85 LEU A C 1
ATOM 655 O O . LEU A 1 85 ? -6.452 2.660 3.134 1.00 98.75 85 LEU A O 1
ATOM 659 N N . SER A 1 86 ? -8.260 3.727 2.333 1.00 98.62 86 SER A N 1
ATOM 660 C CA . SER A 1 86 ? -8.691 4.301 3.613 1.00 98.62 86 SER A CA 1
ATOM 661 C C . SER A 1 86 ? -9.623 3.305 4.293 1.00 98.62 86 SER A C 1
ATOM 663 O O . SER A 1 86 ? -10.714 3.037 3.784 1.00 98.62 86 SER A O 1
ATOM 665 N N . ILE A 1 87 ? -9.189 2.723 5.410 1.00 98.56 87 ILE A N 1
ATOM 666 C CA . ILE A 1 87 ? -9.896 1.623 6.077 1.00 98.56 87 ILE A CA 1
ATOM 667 C C . ILE A 1 87 ? -10.273 2.053 7.493 1.00 98.56 87 ILE A C 1
ATOM 669 O O . ILE A 1 87 ? -9.408 2.351 8.311 1.00 98.56 87 ILE A O 1
ATOM 673 N N . ALA A 1 88 ? -11.571 2.053 7.795 1.00 98.19 88 ALA A N 1
ATOM 674 C CA . ALA A 1 88 ? -12.092 2.332 9.126 1.00 98.19 88 ALA A CA 1
ATOM 675 C C . ALA A 1 88 ? -11.818 1.140 10.060 1.00 98.19 88 ALA A C 1
ATOM 677 O O . ALA A 1 88 ? -12.616 0.207 10.157 1.00 98.19 88 ALA A O 1
ATOM 678 N N . ALA A 1 89 ? -10.658 1.176 10.712 1.00 97.88 89 ALA A N 1
ATOM 679 C CA . ALA A 1 89 ? -10.161 0.163 11.636 1.00 97.88 89 ALA A CA 1
ATOM 680 C C . ALA A 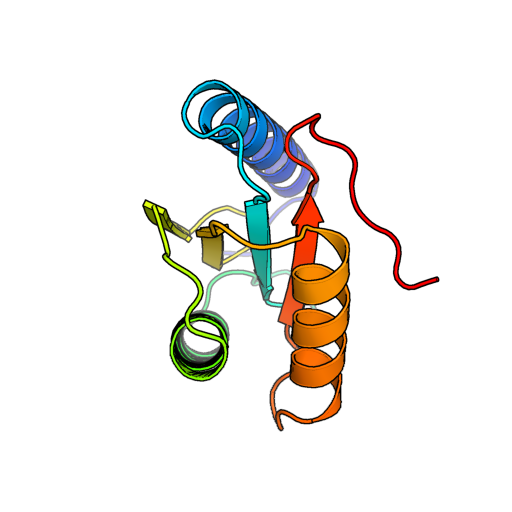1 89 ? -9.216 0.801 12.670 1.00 97.88 89 ALA A C 1
ATOM 682 O O . ALA A 1 89 ? -8.667 1.875 12.411 1.00 97.88 89 ALA A O 1
ATOM 683 N N . PRO A 1 90 ? -8.951 0.150 13.815 1.00 97.56 90 PRO A N 1
ATOM 684 C CA . PRO A 1 90 ? -7.832 0.532 14.667 1.00 97.56 90 PRO A CA 1
ATOM 685 C C . PRO A 1 90 ? -6.509 0.398 13.899 1.00 97.56 90 PRO A C 1
ATOM 687 O O . PRO A 1 90 ? -6.193 -0.668 13.370 1.00 97.56 90 PRO A O 1
ATOM 690 N N . ALA A 1 91 ? -5.715 1.473 13.847 1.00 96.81 91 ALA A N 1
ATOM 691 C CA . ALA A 1 91 ? -4.495 1.535 13.033 1.00 96.81 91 ALA A CA 1
ATOM 692 C C . ALA A 1 91 ? -3.508 0.397 13.353 1.00 96.81 91 ALA A C 1
ATOM 694 O O .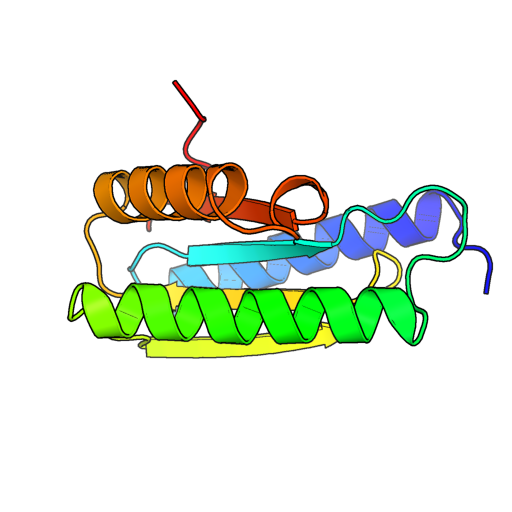 ALA A 1 91 ? -2.928 -0.213 12.455 1.00 96.81 91 ALA A O 1
ATOM 695 N N . ARG A 1 92 ? -3.362 0.077 14.646 1.00 96.31 92 ARG A N 1
ATOM 696 C CA . ARG A 1 92 ? -2.491 -1.001 15.125 1.00 96.31 92 ARG A CA 1
ATOM 697 C C . ARG A 1 92 ? -2.971 -2.378 14.671 1.00 96.31 92 ARG A C 1
ATOM 699 O O . ARG A 1 92 ? -2.155 -3.166 14.205 1.00 96.31 92 ARG A O 1
ATOM 706 N N . ASP A 1 93 ? -4.269 -2.649 14.757 1.00 97.75 93 ASP A N 1
ATOM 707 C CA . ASP A 1 93 ? -4.837 -3.938 14.347 1.00 97.75 93 ASP A CA 1
ATOM 708 C C . ASP A 1 93 ? -4.717 -4.120 12.833 1.00 97.75 93 ASP A C 1
ATOM 710 O O . ASP A 1 93 ? -4.317 -5.184 12.364 1.00 97.75 93 ASP A O 1
ATOM 714 N N . LEU A 1 94 ? -4.957 -3.052 12.066 1.00 98.31 94 LEU A N 1
ATOM 715 C CA . LEU A 1 94 ? -4.726 -3.034 10.624 1.00 98.31 94 LEU A CA 1
ATOM 716 C C . LEU A 1 94 ? -3.250 -3.283 10.277 1.00 98.31 94 LEU A C 1
ATOM 718 O O . LEU A 1 94 ? -2.952 -4.060 9.365 1.00 98.31 94 LEU A O 1
ATOM 722 N N . LYS A 1 95 ? -2.306 -2.680 11.013 1.00 97.75 95 LYS A N 1
ATOM 723 C CA . LYS A 1 95 ? -0.873 -2.935 10.806 1.00 97.75 95 LYS A CA 1
ATOM 724 C C . LYS A 1 95 ? -0.498 -4.385 11.110 1.00 97.75 95 LYS A C 1
ATOM 726 O O . LYS A 1 95 ? 0.195 -5.008 10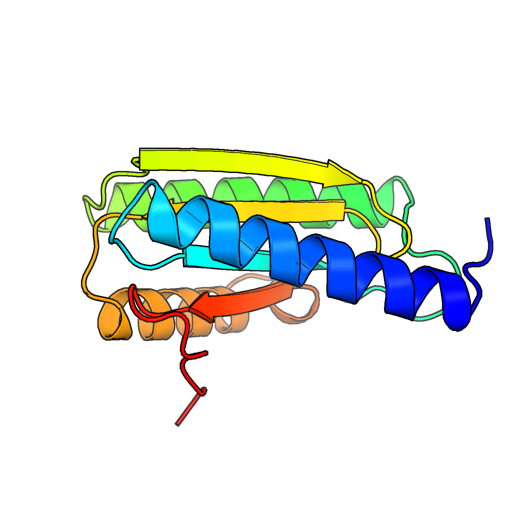.313 1.00 97.75 95 LYS A O 1
ATOM 731 N N . LEU A 1 96 ? -0.974 -4.948 12.218 1.00 97.81 96 LEU A N 1
ATOM 732 C CA . LEU A 1 96 ? -0.704 -6.348 12.561 1.00 97.81 96 LEU A CA 1
ATOM 733 C C . LEU A 1 96 ? -1.290 -7.308 11.519 1.00 97.81 96 LEU A C 1
ATOM 735 O O . LEU A 1 96 ? -0.606 -8.223 11.0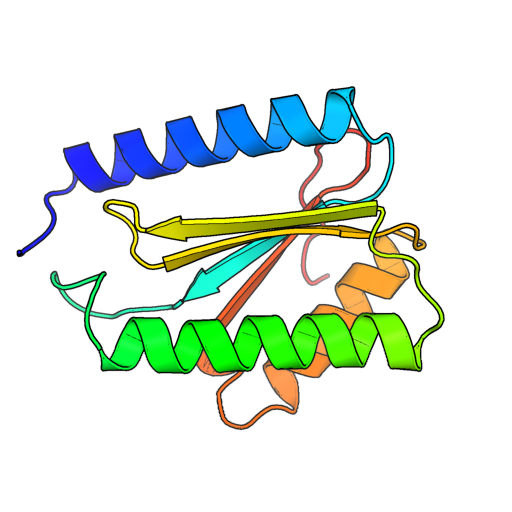68 1.00 97.81 96 LEU A O 1
ATOM 739 N N . ALA A 1 97 ? -2.518 -7.050 11.073 1.00 98.00 97 ALA A N 1
ATOM 740 C CA . ALA A 1 97 ? -3.190 -7.857 10.064 1.00 98.00 97 ALA A CA 1
ATOM 741 C C . ALA A 1 97 ? -2.488 -7.804 8.693 1.00 98.00 97 ALA A C 1
ATOM 743 O O . ALA A 1 97 ? -2.413 -8.812 7.991 1.00 98.00 97 ALA A O 1
ATOM 744 N N . THR A 1 98 ? -1.945 -6.646 8.306 1.00 97.94 98 THR A N 1
ATOM 745 C CA . THR A 1 98 ? -1.167 -6.510 7.062 1.00 97.94 98 THR A CA 1
ATOM 746 C C . THR A 1 98 ? 0.202 -7.183 7.154 1.00 97.94 98 THR A C 1
ATOM 748 O O . THR A 1 98 ? 0.612 -7.822 6.190 1.00 97.94 98 THR A O 1
ATOM 751 N N . ILE A 1 99 ? 0.866 -7.147 8.315 1.00 97.50 99 ILE A N 1
ATOM 752 C CA . ILE A 1 99 ? 2.095 -7.923 8.564 1.00 97.50 99 ILE A CA 1
ATOM 753 C C . ILE A 1 99 ? 1.820 -9.428 8.453 1.00 97.50 99 ILE A C 1
ATOM 755 O O . ILE A 1 99 ? 2.574 -10.155 7.806 1.00 97.50 99 ILE A O 1
ATOM 759 N N . GLU A 1 100 ? 0.732 -9.907 9.059 1.00 97.44 100 GLU A N 1
ATOM 760 C CA . GLU A 1 100 ? 0.327 -11.310 8.956 1.00 97.44 100 GLU A CA 1
ATOM 761 C C . GLU A 1 100 ? 0.036 -11.701 7.497 1.00 97.44 100 GLU A C 1
ATOM 763 O O . GLU A 1 100 ? 0.438 -12.775 7.044 1.00 97.44 100 GLU A O 1
ATOM 768 N N . LEU A 1 101 ? -0.601 -10.807 6.734 1.00 97.50 101 LEU A N 1
ATOM 769 C CA . LEU A 1 101 ? -0.856 -11.012 5.312 1.00 97.50 101 LEU A CA 1
ATOM 770 C C . LEU A 1 101 ? 0.444 -11.127 4.495 1.00 97.50 101 LEU A C 1
ATOM 772 O O . LEU A 1 101 ? 0.561 -12.040 3.675 1.00 97.50 101 LEU A O 1
ATOM 776 N N . GLU A 1 102 ? 1.424 -10.246 4.728 1.00 97.19 102 GLU A N 1
ATOM 777 C CA . GLU A 1 102 ? 2.755 -10.320 4.099 1.00 97.19 102 GLU A CA 1
ATOM 778 C C . GLU A 1 102 ? 3.486 -11.629 4.450 1.00 97.19 102 GLU A C 1
ATOM 780 O O . GLU A 1 102 ? 4.221 -12.173 3.624 1.00 97.19 102 GLU A O 1
ATOM 785 N N . HIS A 1 103 ? 3.287 -12.156 5.661 1.00 96.56 103 HIS A N 1
ATOM 786 C CA . HIS A 1 103 ? 3.947 -13.380 6.114 1.00 96.56 103 HIS A CA 1
ATOM 787 C C . HIS A 1 103 ? 3.321 -14.654 5.531 1.00 96.56 103 HIS A C 1
ATOM 789 O O . HIS A 1 103 ? 4.041 -15.563 5.118 1.00 96.56 103 HIS A O 1
ATOM 795 N N . ASN A 1 104 ? 1.988 -14.720 5.492 1.00 96.19 104 ASN A N 1
ATOM 796 C CA . ASN A 1 104 ? 1.254 -15.952 5.192 1.00 96.19 104 ASN A CA 1
ATOM 797 C C . ASN A 1 104 ? 0.898 -16.116 3.709 1.00 96.19 104 ASN A C 1
ATOM 799 O O . ASN A 1 104 ? 0.637 -17.232 3.257 1.00 96.19 104 ASN A O 1
ATOM 803 N N . HIS A 1 105 ? 0.853 -15.028 2.936 1.00 97.31 105 HIS A N 1
ATOM 804 C CA . HIS A 1 105 ? 0.489 -15.113 1.527 1.00 97.31 105 HIS A CA 1
ATOM 805 C C . HIS A 1 105 ? 1.694 -15.531 0.657 1.00 97.31 105 HIS A C 1
ATOM 807 O O . HIS A 1 105 ? 2.775 -14.963 0.814 1.00 97.31 105 HIS A O 1
ATOM 813 N N . PRO A 1 106 ? 1.534 -16.428 -0.341 1.00 96.88 106 PRO A N 1
ATOM 814 C CA . PRO A 1 106 ? 2.638 -16.853 -1.217 1.00 96.88 106 PRO A CA 1
ATOM 815 C C . PRO A 1 106 ? 3.369 -15.707 -1.937 1.00 96.88 106 PRO A C 1
ATOM 817 O O . PRO A 1 106 ? 4.563 -15.793 -2.207 1.00 96.88 106 PRO A O 1
ATOM 820 N N . LEU A 1 107 ? 2.652 -14.621 -2.236 1.00 97.25 107 LEU A N 1
ATOM 821 C CA . LEU A 1 107 ? 3.198 -13.402 -2.852 1.00 97.25 107 LEU A CA 1
ATOM 822 C C . LEU A 1 107 ? 3.613 -12.324 -1.838 1.00 97.25 107 LEU A C 1
ATOM 824 O O . LEU A 1 107 ? 4.085 -11.272 -2.252 1.00 97.25 107 LEU A O 1
ATOM 828 N N . GLY A 1 108 ? 3.453 -12.558 -0.535 1.00 96.19 108 GLY A N 1
ATOM 829 C CA . GLY A 1 108 ? 3.603 -11.527 0.492 1.00 96.19 108 GLY A CA 1
ATOM 830 C C . GLY A 1 108 ? 4.998 -10.902 0.562 1.00 96.19 108 GLY A C 1
ATOM 831 O O . GLY A 1 108 ? 5.124 -9.709 0.796 1.00 96.19 108 GLY A O 1
ATOM 832 N N . ARG A 1 109 ? 6.054 -11.652 0.213 1.00 95.62 109 ARG A N 1
ATOM 833 C CA . ARG A 1 109 ? 7.429 -11.117 0.096 1.00 95.62 109 ARG A CA 1
ATOM 834 C C . ARG A 1 109 ? 7.634 -10.132 -1.061 1.00 95.62 109 ARG A C 1
ATOM 836 O O . ARG A 1 109 ? 8.671 -9.478 -1.117 1.00 95.62 109 ARG A O 1
ATOM 843 N N . LEU A 1 110 ? 6.700 -10.084 -2.008 1.00 96.81 110 LEU A N 1
ATOM 844 C CA . LEU A 1 110 ? 6.716 -9.175 -3.157 1.00 96.81 110 LEU A CA 1
ATOM 845 C C . LEU A 1 110 ? 5.835 -7.948 -2.922 1.00 96.81 110 LEU A C 1
ATOM 847 O O . LEU A 1 110 ? 5.686 -7.119 -3.818 1.00 96.81 110 LEU A O 1
ATOM 851 N N . TRP A 1 111 ? 5.226 -7.846 -1.748 1.00 97.44 111 TRP A N 1
ATOM 852 C CA . TRP A 1 111 ? 4.384 -6.736 -1.353 1.00 97.44 111 TRP A CA 1
ATOM 853 C C . TRP A 1 111 ? 5.121 -5.868 -0.346 1.00 97.44 111 TRP A C 1
ATOM 855 O O . TRP A 1 111 ? 5.897 -6.362 0.468 1.00 97.44 111 TRP A O 1
ATOM 865 N N . ASP A 1 112 ? 4.880 -4.572 -0.454 1.00 96.00 112 ASP A N 1
ATOM 866 C CA . ASP A 1 112 ? 5.292 -3.581 0.526 1.00 96.00 112 ASP A CA 1
ATOM 867 C C . ASP A 1 112 ? 4.023 -2.873 0.998 1.00 96.00 112 ASP A C 1
ATOM 869 O O . ASP A 1 112 ? 3.384 -2.149 0.220 1.00 96.00 112 ASP A O 1
ATOM 873 N N . ILE A 1 113 ? 3.592 -3.200 2.221 1.00 97.56 113 ILE A N 1
ATOM 874 C CA . ILE A 1 113 ? 2.346 -2.713 2.817 1.00 97.56 113 ILE A CA 1
ATOM 875 C C . ILE A 1 113 ? 2.648 -1.830 4.034 1.00 97.56 113 ILE A C 1
ATOM 877 O O . ILE A 1 113 ? 2.911 -2.289 5.156 1.00 97.56 113 ILE A O 1
ATOM 881 N N . ASP A 1 114 ? 2.517 -0.527 3.820 1.00 97.31 114 ASP A N 1
ATOM 882 C CA . ASP A 1 114 ? 2.591 0.478 4.870 1.00 97.31 114 ASP A CA 1
ATOM 883 C C . ASP A 1 114 ? 1.199 0.837 5.381 1.00 97.31 114 ASP A C 1
ATOM 885 O O . ASP A 1 114 ? 0.230 0.900 4.624 1.00 97.31 114 ASP A O 1
ATOM 889 N N . VAL A 1 115 ? 1.109 1.104 6.684 1.00 98.19 115 VAL A N 1
ATOM 890 C CA . VAL A 1 115 ? -0.102 1.630 7.319 1.00 98.19 115 VAL A CA 1
ATOM 891 C C . VAL A 1 115 ? 0.267 2.947 7.968 1.00 98.19 115 VAL A C 1
ATOM 893 O O . VAL A 1 115 ? 1.165 2.987 8.810 1.00 98.19 115 VAL A O 1
ATOM 896 N N . LEU A 1 116 ? -0.423 4.004 7.564 1.00 98.25 116 LEU A N 1
ATOM 897 C CA . LEU A 1 116 ? -0.317 5.323 8.158 1.00 98.25 116 LEU A CA 1
ATOM 898 C C . LEU A 1 116 ? -1.462 5.509 9.156 1.00 98.25 116 LEU A C 1
ATOM 900 O O . LEU A 1 116 ? -2.596 5.097 8.885 1.00 98.25 116 LEU A O 1
ATOM 904 N N . THR A 1 117 ? -1.177 6.125 10.300 1.00 97.44 117 THR A N 1
ATOM 905 C CA . THR A 1 117 ? -2.213 6.582 11.234 1.00 97.44 117 THR A CA 1
ATOM 906 C C . THR A 1 117 ? -3.028 7.725 10.611 1.00 97.44 117 THR A C 1
ATOM 908 O O . THR A 1 117 ? -2.589 8.311 9.617 1.00 97.44 117 THR A O 1
ATOM 911 N N . PRO A 1 118 ? -4.200 8.083 11.171 1.00 95.12 118 PRO A N 1
ATOM 912 C CA . PRO A 1 118 ? -4.946 9.268 10.738 1.00 95.12 118 PRO A CA 1
ATOM 913 C C . PRO A 1 118 ? -4.118 10.565 10.769 1.00 95.12 118 PRO A C 1
ATOM 915 O O . PRO A 1 118 ? -4.358 11.473 9.977 1.00 95.12 118 PRO A O 1
ATOM 918 N N . GLU A 1 119 ? -3.118 10.639 11.650 1.00 94.56 119 GLU A N 1
ATOM 919 C CA . GLU A 1 119 ? -2.191 11.767 11.792 1.00 94.56 119 GLU A CA 1
ATOM 920 C C . GLU A 1 119 ? -1.084 11.774 10.721 1.00 94.56 119 GLU A C 1
ATOM 922 O O . GLU A 1 119 ? -0.411 12.786 10.538 1.00 94.56 119 GLU A O 1
ATOM 927 N N . GLY A 1 120 ? -0.925 10.675 9.976 1.00 92.94 120 GLY A N 1
ATOM 928 C CA . GLY A 1 120 ? 0.063 10.525 8.907 1.00 92.94 120 GLY A CA 1
ATOM 929 C C . GLY A 1 120 ? 1.362 9.837 9.314 1.00 92.94 120 GLY A C 1
ATOM 930 O O . GLY A 1 120 ? 2.264 9.726 8.483 1.00 92.94 120 GLY A O 1
ATOM 931 N N . ASP A 1 121 ? 1.454 9.322 10.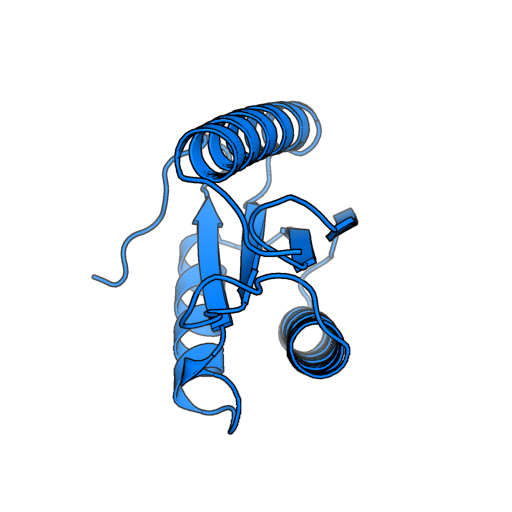539 1.00 95.50 121 ASP A N 1
ATOM 932 C CA . ASP A 1 121 ? 2.630 8.586 10.996 1.00 95.50 121 ASP A CA 1
ATOM 933 C C . ASP A 1 121 ? 2.635 7.163 10.434 1.00 95.50 121 ASP A C 1
ATOM 935 O O . ASP A 1 121 ? 1.643 6.438 10.514 1.00 95.50 121 ASP A O 1
ATOM 939 N N . ILE A 1 122 ? 3.770 6.724 9.887 1.00 95.31 122 ILE A N 1
ATOM 940 C CA . ILE A 1 122 ? 3.927 5.342 9.421 1.00 95.31 122 ILE A CA 1
ATOM 941 C C . ILE A 1 122 ? 4.109 4.422 10.630 1.00 95.31 122 ILE A C 1
ATOM 943 O O . ILE A 1 122 ? 5.058 4.559 11.406 1.00 95.31 122 ILE A O 1
ATOM 947 N N . LEU A 1 123 ? 3.237 3.423 10.754 1.00 93.56 123 LEU A N 1
ATOM 948 C CA . LEU A 1 123 ? 3.358 2.402 11.784 1.00 93.56 123 LEU A CA 1
ATOM 949 C C . LEU A 1 123 ? 4.472 1.411 11.447 1.00 93.56 123 LEU A C 1
ATOM 951 O O . LEU A 1 123 ? 4.453 0.721 10.420 1.00 93.56 123 LEU A O 1
ATOM 955 N N . SER A 1 124 ? 5.438 1.318 12.361 1.00 88.56 124 SER A N 1
ATOM 956 C CA . SER A 1 124 ? 6.557 0.388 12.253 1.00 88.56 124 SER A CA 1
ATOM 957 C C . SER A 1 124 ? 6.118 -1.064 12.473 1.00 88.56 124 SER A C 1
ATOM 959 O O . SER A 1 124 ? 5.035 -1.342 12.981 1.00 88.56 124 SER A O 1
ATOM 961 N N . ARG A 1 125 ? 6.984 -2.010 12.104 1.00 76.12 125 ARG A N 1
ATOM 962 C CA . ARG A 1 125 ? 6.766 -3.448 12.328 1.00 76.12 125 ARG A CA 1
ATOM 963 C C . ARG A 1 125 ? 7.026 -3.905 13.781 1.00 76.12 125 ARG A C 1
ATOM 965 O O . ARG A 1 125 ? 6.946 -5.103 14.028 1.00 76.12 125 ARG A O 1
ATOM 972 N N . ARG A 1 126 ? 7.406 -2.999 14.694 1.00 56.56 126 ARG A N 1
ATOM 973 C CA . ARG A 1 126 ? 7.767 -3.298 16.094 1.00 56.56 126 ARG A CA 1
ATOM 974 C C . ARG A 1 126 ? 6.592 -3.145 17.051 1.00 56.56 126 ARG A C 1
ATOM 976 O O . ARG A 1 126 ? 5.799 -2.201 16.849 1.00 56.56 126 ARG A O 1
#

pLDDT: mean 95.1, std 5.51, range [56.56, 98.75]